Protein AF-A0A5J4TKI9-F1 (afdb_monomer_lite)

Organism: NCBI:txid222440

Secondary structure (DSSP, 8-state):
-HHHHHHHHIIIIIHHHHHHHHHHHHH--S-HHHHHHHHHHHHHHHHHHHHHHHHHHHHHHHHHHHHHHHHHHHHHHHHHHHHHHHHHHHHHHHHHHHHHHHHHHHHHHHHHHHHHHHHHHHHHHHHHHHHHHHHHHHHHHHHHHHHHHHHHHHHHHHHHHHHHH---

Structure (mmCIF, N/CA/C/O backbone):
data_AF-A0A5J4TKI9-F1
#
_entry.id   AF-A0A5J4TKI9-F1
#
loop_
_atom_site.group_PDB
_atom_site.id
_atom_site.type_symbol
_atom_site.label_atom_id
_atom_site.label_alt_id
_atom_site.label_comp_id
_atom_site.label_asym_id
_atom_site.label_entity_id
_atom_site.label_seq_id
_atom_site.pdbx_PDB_ins_code
_atom_site.Cartn_x
_atom_site.Cartn_y
_atom_site.Cartn_z
_atom_site.occupancy
_atom_site.B_iso_or_equiv
_atom_site.auth_seq_id
_atom_site.auth_comp_id
_atom_site.auth_asym_id
_atom_site.auth_atom_id
_atom_site.pdbx_PDB_model_num
ATOM 1 N N . MET A 1 1 ? -43.750 -23.342 49.604 1.00 52.78 1 MET A N 1
ATOM 2 C CA . MET A 1 1 ? -43.876 -22.003 48.981 1.00 52.78 1 MET A CA 1
ATOM 3 C C . MET A 1 1 ? -42.887 -20.982 49.545 1.00 52.78 1 MET A C 1
ATOM 5 O O . MET A 1 1 ? -42.546 -20.086 48.799 1.00 52.78 1 MET A O 1
ATOM 9 N N . ALA A 1 2 ? -42.373 -21.120 50.778 1.00 60.81 2 ALA A N 1
ATOM 10 C CA . ALA A 1 2 ? -41.390 -20.182 51.349 1.00 60.81 2 ALA A CA 1
ATOM 11 C C . ALA A 1 2 ? -39.971 -20.246 50.731 1.00 60.81 2 ALA A C 1
ATOM 13 O O . ALA A 1 2 ? -39.194 -19.310 50.898 1.00 60.81 2 ALA A O 1
ATOM 14 N N . ASP A 1 3 ? -39.625 -21.323 50.018 1.00 72.25 3 ASP A N 1
ATOM 15 C CA . ASP A 1 3 ? -38.264 -21.510 49.492 1.00 72.25 3 ASP A CA 1
ATOM 16 C C . ASP A 1 3 ? -37.925 -20.576 48.320 1.00 72.25 3 ASP A C 1
ATOM 18 O O . ASP A 1 3 ? -36.798 -20.095 48.239 1.00 72.25 3 ASP A O 1
ATOM 22 N N . LEU A 1 4 ? -38.905 -20.236 47.472 1.00 82.06 4 LEU A N 1
ATOM 23 C CA . LEU A 1 4 ? -38.677 -19.399 46.286 1.00 82.06 4 LEU A CA 1
ATOM 24 C C . LEU A 1 4 ? -38.332 -17.946 46.659 1.00 82.06 4 LEU A C 1
ATOM 26 O O . LEU A 1 4 ? -37.435 -17.345 46.073 1.00 82.06 4 LEU A O 1
ATOM 30 N N . ASP A 1 5 ? -39.013 -17.397 47.670 1.00 86.62 5 ASP A N 1
ATOM 31 C CA . ASP A 1 5 ? -38.763 -16.033 48.153 1.00 86.62 5 ASP A CA 1
ATOM 32 C C . ASP A 1 5 ? -37.391 -15.928 48.838 1.00 86.62 5 ASP A C 1
ATOM 34 O O . ASP A 1 5 ? -36.682 -14.933 48.692 1.00 86.62 5 ASP A O 1
ATOM 38 N N . SER A 1 6 ? -36.987 -16.977 49.563 1.00 89.06 6 SER A N 1
ATOM 39 C CA . SER A 1 6 ? -35.677 -17.055 50.219 1.00 89.06 6 SER A CA 1
ATOM 40 C C . SER A 1 6 ? -34.533 -17.128 49.205 1.00 89.06 6 SER A C 1
ATOM 42 O O . SER A 1 6 ? -33.524 -16.440 49.366 1.00 89.06 6 SER A O 1
ATOM 44 N N . GLU A 1 7 ? -34.684 -17.926 48.147 1.00 91.31 7 GLU A N 1
ATOM 45 C CA . GLU A 1 7 ? -33.710 -18.005 47.053 1.00 91.31 7 GLU A CA 1
ATOM 46 C C . GLU A 1 7 ? -33.603 -16.682 46.296 1.00 91.31 7 GLU A C 1
ATOM 48 O O . GLU A 1 7 ? -32.496 -16.169 46.122 1.00 91.31 7 GLU A O 1
ATOM 53 N N . TYR A 1 8 ? -34.741 -16.074 45.950 1.00 92.31 8 TYR A N 1
ATOM 54 C CA . TYR A 1 8 ? -34.765 -14.783 45.269 1.00 92.31 8 TYR A CA 1
ATOM 55 C C . TYR A 1 8 ? -34.058 -13.688 46.076 1.00 92.31 8 TYR A C 1
ATOM 57 O O . TYR A 1 8 ? -33.251 -12.937 45.532 1.00 92.31 8 TYR A O 1
ATOM 65 N N . LEU A 1 9 ? -34.308 -13.601 47.387 1.00 91.38 9 LEU A N 1
ATOM 66 C CA . LEU A 1 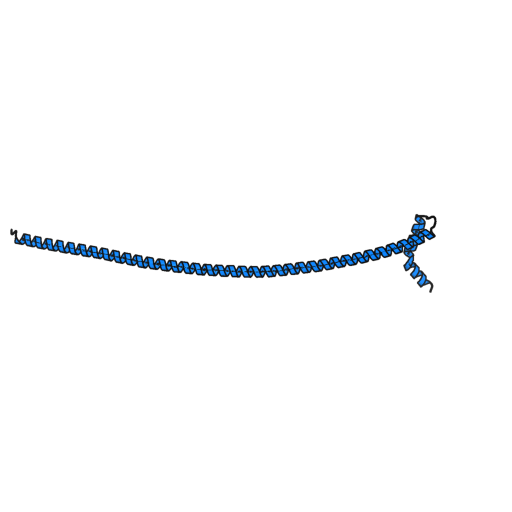9 ? -33.657 -12.603 48.240 1.00 91.38 9 LEU A CA 1
ATOM 67 C C . LEU A 1 9 ? -32.148 -12.839 48.365 1.00 91.38 9 LEU A C 1
ATOM 69 O O . LEU A 1 9 ? -31.374 -11.879 48.348 1.00 91.38 9 LEU A O 1
ATOM 73 N N . LYS A 1 10 ? -31.714 -14.099 48.462 1.00 91.44 10 LYS A N 1
ATOM 74 C CA . LYS A 1 10 ? -30.284 -14.435 48.499 1.00 91.44 10 LYS A CA 1
ATOM 75 C C . LYS A 1 10 ? -29.580 -14.017 47.213 1.00 91.44 10 LYS A C 1
ATOM 77 O O . LYS A 1 10 ? -28.507 -13.427 47.293 1.00 91.44 10 LYS A O 1
ATOM 82 N N . GLU A 1 11 ? -30.186 -14.279 46.062 1.00 91.25 11 GLU A N 1
ATOM 83 C CA . GLU A 1 11 ? -29.603 -13.938 44.764 1.00 91.25 11 GLU A CA 1
ATOM 84 C C . GLU A 1 11 ? -29.646 -12.428 44.485 1.00 91.25 11 GLU A C 1
ATOM 86 O O . GLU A 1 11 ? -28.669 -11.849 44.017 1.00 91.25 11 GLU A O 1
ATOM 91 N N . ALA A 1 12 ? -30.758 -11.763 44.806 1.00 88.50 12 ALA A N 1
ATOM 92 C CA . ALA A 1 12 ? -30.960 -10.361 44.458 1.00 88.50 12 ALA A CA 1
ATOM 93 C C . ALA A 1 12 ? -30.196 -9.384 45.364 1.00 88.50 12 ALA A C 1
ATOM 95 O O . ALA A 1 12 ? -29.728 -8.350 44.886 1.00 88.50 12 ALA A O 1
ATOM 96 N N . VAL A 1 13 ? -30.112 -9.666 46.671 1.00 90.12 13 VAL A N 1
ATOM 97 C CA . VAL A 1 13 ? -29.548 -8.729 47.664 1.00 90.12 13 VAL A CA 1
ATOM 98 C C . VAL A 1 13 ? -28.598 -9.375 48.667 1.00 90.12 13 VAL A C 1
ATOM 100 O O . VAL A 1 13 ? -27.969 -8.651 49.435 1.00 90.12 13 VAL A O 1
ATOM 103 N N . GLY A 1 14 ? -28.480 -10.704 48.690 1.00 93.19 14 GLY A N 1
ATOM 104 C CA . GLY A 1 14 ? -27.749 -11.425 49.733 1.00 93.19 14 GLY A CA 1
ATOM 105 C C . GLY A 1 14 ? -26.277 -11.032 49.829 1.00 93.19 14 GLY A C 1
ATOM 106 O O . GLY A 1 14 ? -25.807 -10.710 50.918 1.00 93.19 14 GLY A O 1
ATOM 107 N N . GLU A 1 15 ? -25.570 -10.998 48.698 1.00 93.56 15 GLU A N 1
ATOM 108 C CA . GLU A 1 15 ? -24.148 -10.631 48.650 1.00 93.56 15 GLU A CA 1
ATOM 109 C C . GLU A 1 15 ? -23.927 -9.175 49.080 1.00 93.56 15 GLU A C 1
ATOM 111 O O . GLU A 1 15 ? -23.197 -8.908 50.034 1.00 93.56 15 GLU A O 1
ATOM 116 N N . THR A 1 16 ? -24.634 -8.227 48.460 1.00 93.94 16 THR A N 1
ATOM 117 C CA . THR A 1 16 ? -24.482 -6.799 48.773 1.00 93.94 16 THR A CA 1
ATOM 118 C C . THR A 1 16 ? -24.872 -6.472 50.214 1.00 93.94 16 THR A C 1
ATOM 120 O O . THR A 1 16 ? -24.257 -5.616 50.850 1.00 93.94 16 THR A O 1
ATOM 123 N N . LEU A 1 17 ? -25.898 -7.137 50.753 1.00 95.19 17 LEU A N 1
ATOM 124 C CA . LEU A 1 17 ? -26.316 -6.941 52.136 1.00 95.19 17 LEU A CA 1
ATOM 125 C C . LEU A 1 17 ? -25.295 -7.532 53.116 1.00 95.19 17 LEU A C 1
ATOM 127 O O . LEU A 1 17 ? -25.026 -6.914 54.144 1.00 95.19 17 LEU A O 1
ATOM 131 N N . ALA A 1 18 ? -24.692 -8.681 52.799 1.00 96.00 18 ALA A N 1
ATOM 132 C CA . ALA A 1 18 ? -23.616 -9.257 53.602 1.00 96.00 18 ALA A CA 1
ATOM 133 C C . ALA A 1 18 ? -22.385 -8.337 53.643 1.00 96.00 18 ALA A C 1
ATOM 135 O O . ALA A 1 18 ? -21.844 -8.096 54.722 1.00 96.00 18 ALA A O 1
ATOM 136 N N . GLU A 1 19 ? -21.990 -7.757 52.506 1.00 95.94 19 GLU A N 1
ATOM 137 C CA . GLU A 1 19 ? -20.921 -6.751 52.435 1.00 95.94 19 GLU A CA 1
ATOM 138 C C . GLU A 1 19 ? -21.255 -5.497 53.251 1.00 95.94 19 GLU A C 1
ATOM 140 O O . GLU A 1 19 ? -20.423 -5.009 54.020 1.00 95.94 19 GLU A O 1
ATOM 145 N N . ALA A 1 20 ? -22.489 -4.995 53.136 1.00 96.19 20 ALA A N 1
ATOM 146 C CA . ALA A 1 20 ? -22.946 -3.842 53.900 1.00 96.19 20 ALA A CA 1
ATOM 147 C C . ALA A 1 20 ? -22.875 -4.120 55.411 1.00 96.19 20 ALA A C 1
ATOM 149 O O . ALA A 1 20 ? -22.329 -3.317 56.165 1.00 96.19 20 ALA A O 1
ATOM 150 N N . LEU A 1 21 ? -23.346 -5.284 55.863 1.00 96.25 21 LEU A N 1
ATOM 151 C CA . LEU A 1 21 ? -23.283 -5.675 57.272 1.00 96.25 21 LEU A CA 1
ATOM 152 C C . LEU A 1 21 ? -21.840 -5.877 57.755 1.00 96.25 21 LEU A C 1
ATOM 154 O O . LEU A 1 21 ? -21.503 -5.423 58.847 1.00 96.25 21 LEU A O 1
ATOM 158 N N . ALA A 1 22 ? -20.970 -6.478 56.940 1.00 96.94 22 ALA A N 1
ATOM 159 C CA . ALA A 1 22 ? -19.544 -6.591 57.246 1.00 96.94 22 ALA A CA 1
ATOM 160 C C . ALA A 1 22 ? -18.873 -5.210 57.362 1.00 96.94 22 ALA A C 1
ATOM 162 O O . ALA A 1 22 ? -18.051 -4.979 58.241 1.00 96.94 22 ALA A O 1
ATOM 163 N N . SER A 1 23 ? -19.252 -4.249 56.521 1.00 95.69 23 SER A N 1
ATOM 164 C CA . SER A 1 23 ? -18.734 -2.884 56.638 1.00 95.69 23 SER A CA 1
ATOM 165 C C . SER A 1 23 ? -19.254 -2.164 57.891 1.00 95.69 23 SER A C 1
ATOM 167 O O . SER A 1 23 ? -18.493 -1.452 58.542 1.00 95.69 23 SER A O 1
ATOM 169 N N . VAL A 1 24 ? -20.495 -2.414 58.323 1.00 97.44 24 VAL A N 1
ATOM 170 C CA . VAL A 1 24 ? -21.020 -1.886 59.596 1.00 97.44 24 VAL A CA 1
ATOM 171 C C . VAL A 1 24 ? -20.233 -2.418 60.793 1.00 97.44 24 VAL A C 1
ATOM 173 O O . VAL A 1 24 ? -19.930 -1.642 61.699 1.00 97.44 24 VAL A O 1
ATOM 176 N N . THR A 1 25 ? -19.866 -3.705 60.810 1.00 95.62 25 THR A N 1
ATOM 177 C CA . THR A 1 25 ? -19.076 -4.262 61.923 1.00 95.62 25 THR A CA 1
ATOM 178 C C . THR A 1 25 ? -17.671 -3.666 61.995 1.00 95.62 25 THR A C 1
ATOM 180 O O . THR A 1 25 ? -17.148 -3.499 63.097 1.00 95.62 25 THR A O 1
ATOM 183 N N . ILE A 1 26 ? -17.092 -3.292 60.849 1.00 96.44 26 ILE A N 1
ATOM 184 C CA . ILE A 1 26 ? -15.771 -2.655 60.752 1.00 96.44 26 ILE A CA 1
ATOM 185 C C . ILE A 1 26 ? -15.826 -1.174 61.148 1.00 96.44 26 ILE A C 1
ATOM 187 O O . ILE A 1 26 ? -15.021 -0.723 61.959 1.00 96.44 26 ILE A O 1
ATOM 191 N N . TYR A 1 27 ? -16.747 -0.405 60.565 1.00 95.69 27 TYR A N 1
ATOM 192 C CA . TYR A 1 27 ? -16.764 1.056 60.696 1.00 95.69 27 TYR A CA 1
ATOM 193 C C . TYR A 1 27 ? -17.577 1.564 61.887 1.00 95.69 27 TYR A C 1
ATOM 195 O O . TYR A 1 27 ? -17.444 2.736 62.232 1.00 95.69 27 TYR A O 1
ATOM 203 N N . GLN A 1 28 ? -18.414 0.710 62.488 1.00 96.06 28 GLN A N 1
ATOM 204 C CA . GLN A 1 28 ? -19.268 1.014 63.644 1.00 96.06 28 GLN A CA 1
ATOM 205 C C . GLN A 1 28 ? -19.922 2.408 63.564 1.00 96.06 28 GLN A C 1
ATOM 207 O O . GLN A 1 28 ? -19.713 3.254 64.437 1.00 96.06 28 GLN A O 1
ATOM 212 N N . PRO A 1 29 ? -20.680 2.690 62.488 1.00 97.00 29 PRO A N 1
ATOM 213 C CA . PRO A 1 29 ? -21.305 3.992 62.296 1.00 97.00 29 PRO A CA 1
ATOM 214 C C . PRO A 1 29 ? -22.302 4.303 63.420 1.00 97.00 29 PRO A C 1
ATOM 216 O O . PRO A 1 29 ? -22.990 3.415 63.919 1.00 97.00 29 PRO A O 1
ATOM 219 N N . SER A 1 30 ? -22.428 5.590 63.760 1.00 96.19 30 SER A N 1
ATOM 220 C CA . SER A 1 30 ? -23.389 6.080 64.765 1.00 96.19 30 SER A CA 1
ATOM 221 C C . SER A 1 30 ? -24.844 5.723 64.416 1.00 96.19 30 SER A C 1
ATOM 223 O O . SER A 1 30 ? -25.638 5.420 65.301 1.00 96.19 30 SER A O 1
ATOM 225 N N . ASP A 1 31 ? -25.174 5.705 63.118 1.00 97.44 31 ASP A N 1
ATOM 226 C CA . ASP A 1 31 ? -26.451 5.212 62.595 1.00 97.44 31 ASP A CA 1
ATOM 227 C C . ASP A 1 31 ? -26.203 4.074 61.582 1.00 97.44 31 ASP A C 1
ATOM 229 O O . ASP A 1 31 ? -25.869 4.332 60.417 1.00 97.44 31 ASP A O 1
ATOM 233 N N . PRO A 1 32 ? -26.323 2.803 62.008 1.00 95.81 32 PRO A N 1
ATOM 234 C CA . PRO A 1 32 ? -26.077 1.655 61.142 1.00 95.81 32 PRO A CA 1
ATOM 235 C C . PRO A 1 32 ? -27.160 1.456 60.077 1.00 95.81 32 PRO A C 1
ATOM 237 O O . PRO A 1 32 ? -26.855 0.918 59.013 1.00 95.81 32 PRO A O 1
ATOM 240 N N . ILE A 1 33 ? -28.399 1.905 60.310 1.00 96.19 33 ILE A N 1
ATOM 241 C CA . ILE A 1 33 ? -29.493 1.747 59.340 1.00 96.19 33 ILE A CA 1
ATOM 242 C C . ILE A 1 33 ? -29.274 2.704 58.168 1.00 96.19 33 ILE A C 1
ATOM 244 O O . ILE A 1 33 ? -29.277 2.280 57.009 1.00 96.19 33 ILE A O 1
ATOM 248 N N . GLU A 1 34 ? -29.009 3.977 58.466 1.00 96.94 34 GLU A N 1
ATOM 249 C CA . GLU A 1 34 ? -28.701 4.986 57.448 1.00 96.94 34 GLU A CA 1
ATOM 250 C C . GLU A 1 34 ? -27.438 4.611 56.658 1.00 96.94 34 GLU A C 1
ATOM 252 O O . GLU A 1 34 ? -27.391 4.753 55.432 1.00 96.94 34 GLU A O 1
ATOM 257 N N . TYR A 1 35 ? -26.417 4.079 57.337 1.00 97.25 35 TYR A N 1
ATOM 258 C CA . TYR A 1 35 ? -25.189 3.631 56.685 1.00 97.25 35 TYR A CA 1
ATOM 259 C C . TYR A 1 35 ? -25.452 2.519 55.658 1.00 97.25 35 TYR A C 1
ATOM 261 O O . TYR A 1 35 ? -25.012 2.632 54.511 1.00 97.25 35 TYR A O 1
ATOM 269 N N . VAL A 1 36 ? -26.207 1.477 56.031 1.00 96.19 36 VAL A N 1
ATOM 270 C CA . VAL A 1 36 ? -26.567 0.384 55.109 1.00 96.19 36 VAL A CA 1
ATOM 271 C C . VAL A 1 36 ? -27.385 0.918 53.933 1.00 96.19 36 VAL A C 1
ATOM 273 O O . VAL A 1 36 ? -27.091 0.581 52.787 1.00 96.19 36 VAL A O 1
ATOM 276 N N . GLY A 1 37 ? -28.350 1.811 54.176 1.00 95.69 37 GLY A N 1
ATOM 277 C CA . GLY A 1 37 ? -29.129 2.444 53.108 1.00 95.69 37 GLY A CA 1
ATOM 278 C C . GLY A 1 37 ? -28.244 3.163 52.082 1.00 95.69 37 GLY A C 1
ATOM 279 O O . GLY A 1 37 ? -28.384 2.957 50.872 1.00 95.69 37 GLY A O 1
ATOM 280 N N . ARG A 1 38 ? -27.267 3.949 52.551 1.00 96.00 38 ARG A N 1
ATOM 281 C CA . ARG A 1 38 ? -26.290 4.626 51.680 1.00 96.00 38 ARG A CA 1
ATOM 282 C C . ARG A 1 38 ? -25.387 3.649 50.939 1.00 96.00 38 ARG A C 1
ATOM 284 O O . ARG A 1 38 ? -25.128 3.861 49.754 1.00 96.00 38 ARG A O 1
ATOM 291 N N . PHE A 1 39 ? -24.932 2.592 51.607 1.00 95.88 39 PHE A N 1
ATOM 292 C CA . PHE A 1 39 ? -24.095 1.557 51.004 1.00 95.88 39 PHE A CA 1
ATOM 293 C C . PHE A 1 39 ? -24.809 0.894 49.820 1.00 95.88 39 PHE A C 1
ATOM 295 O O . PHE A 1 39 ? -24.272 0.856 48.712 1.00 95.88 39 PHE A O 1
ATOM 302 N N . LEU A 1 40 ? -26.055 0.452 50.020 1.00 94.62 40 LEU A N 1
ATOM 303 C CA . LEU A 1 40 ? -26.856 -0.198 48.979 1.00 94.62 40 LEU A CA 1
ATOM 304 C C . LEU A 1 40 ? -27.124 0.744 47.792 1.00 94.62 40 LEU A C 1
ATOM 306 O O . LEU A 1 40 ? -26.981 0.347 46.633 1.00 94.62 40 LEU A O 1
ATOM 310 N N . LEU A 1 41 ? -27.439 2.018 48.055 1.00 95.06 41 LEU A N 1
ATOM 311 C CA . LEU A 1 41 ? -27.606 3.023 46.998 1.00 95.06 41 LEU A CA 1
ATOM 312 C C . LEU A 1 41 ? -26.316 3.245 46.200 1.00 95.06 41 LEU A C 1
ATOM 314 O O . LEU A 1 41 ? -26.357 3.371 44.971 1.00 95.06 41 LEU A O 1
ATOM 318 N N . GLN A 1 42 ? -25.170 3.290 46.879 1.00 94.69 42 GLN A N 1
ATOM 319 C CA . GLN A 1 42 ? -23.876 3.444 46.226 1.00 94.69 42 GLN A CA 1
ATOM 320 C C . GLN A 1 42 ? -23.522 2.215 45.383 1.00 94.69 42 GLN A C 1
ATOM 322 O O . GLN A 1 42 ? -23.036 2.374 44.262 1.00 94.69 42 GLN A O 1
ATOM 327 N N . HIS A 1 43 ? -23.818 1.009 45.871 1.00 93.25 43 HIS A N 1
ATOM 328 C CA . HIS A 1 43 ? -23.603 -0.230 45.130 1.00 93.25 43 HIS A CA 1
ATOM 329 C C . HIS A 1 43 ? -24.370 -0.229 43.798 1.00 93.25 43 HIS A C 1
ATOM 331 O O . HIS A 1 43 ? -23.776 -0.442 42.742 1.00 93.25 43 HIS A O 1
ATOM 337 N N . VAL A 1 44 ? -25.662 0.125 43.808 1.00 93.25 44 VAL A N 1
ATOM 338 C CA . VAL A 1 44 ? -26.473 0.214 42.577 1.00 93.25 44 VAL A CA 1
ATOM 339 C C . VAL A 1 44 ? -25.913 1.253 41.600 1.00 93.25 44 VAL A C 1
ATOM 341 O O . VAL A 1 44 ? -25.863 1.010 40.392 1.00 93.25 44 VAL A O 1
ATOM 344 N N . ARG A 1 45 ? -25.464 2.412 42.098 1.00 94.81 45 ARG A N 1
ATOM 345 C CA . ARG A 1 45 ? -24.833 3.448 41.260 1.00 94.81 45 ARG A CA 1
ATOM 346 C C . ARG A 1 45 ? -23.543 2.946 40.617 1.00 94.81 45 ARG A C 1
ATOM 348 O O . ARG A 1 45 ? -23.348 3.157 39.422 1.00 94.81 45 ARG A O 1
ATOM 355 N N . ASN A 1 46 ? -22.696 2.272 41.390 1.00 93.75 46 ASN A N 1
ATOM 356 C CA . ASN A 1 46 ? -21.442 1.705 40.902 1.00 93.75 46 ASN A CA 1
ATOM 357 C C . ASN A 1 46 ? -21.698 0.620 39.854 1.00 93.75 46 ASN A C 1
ATOM 359 O O . ASN A 1 46 ? -21.079 0.660 38.794 1.00 93.75 46 ASN A O 1
ATOM 363 N N . LYS A 1 47 ? -22.656 -0.282 40.100 1.00 93.50 47 LYS A N 1
ATOM 364 C CA . LYS A 1 47 ? -23.040 -1.339 39.157 1.00 93.50 47 LYS A CA 1
ATOM 365 C C . LYS A 1 47 ? -23.491 -0.762 37.815 1.00 93.50 47 LYS A C 1
ATOM 367 O O . LYS A 1 47 ? -22.942 -1.123 36.781 1.00 93.50 47 LYS A O 1
ATOM 372 N N . ARG A 1 48 ? -24.397 0.223 37.830 1.00 94.44 48 ARG A N 1
ATOM 373 C CA . ARG A 1 48 ? -24.852 0.912 36.607 1.00 94.44 48 ARG A CA 1
ATOM 374 C C . ARG A 1 48 ? -23.721 1.629 35.874 1.00 94.44 48 ARG A C 1
ATOM 376 O O . ARG A 1 48 ? -23.701 1.648 34.646 1.00 94.44 48 ARG A O 1
ATOM 383 N N . ARG A 1 49 ? -22.798 2.254 36.613 1.00 95.69 49 ARG A N 1
ATOM 384 C CA . ARG A 1 49 ? -21.638 2.923 36.013 1.00 95.69 49 ARG A CA 1
ATOM 385 C C . ARG A 1 49 ? -20.732 1.908 35.321 1.00 95.69 49 ARG A C 1
ATOM 387 O O . ARG A 1 49 ? -20.404 2.111 34.161 1.00 95.69 49 ARG A O 1
ATOM 394 N N . HIS A 1 50 ? -20.412 0.813 36.002 1.00 95.19 50 HIS A N 1
ATOM 395 C CA . HIS A 1 50 ? -19.578 -0.258 35.469 1.00 95.19 50 HIS A CA 1
ATOM 396 C C . HIS A 1 50 ? -20.205 -0.918 34.232 1.00 95.19 50 HIS A C 1
ATOM 398 O O . HIS A 1 50 ? -19.530 -1.121 33.231 1.00 95.19 50 HIS A O 1
ATOM 404 N N . GLU A 1 51 ? -21.510 -1.206 34.253 1.00 95.38 51 GLU A N 1
ATOM 405 C CA . GLU A 1 51 ? -22.233 -1.734 33.085 1.00 95.38 51 GLU A CA 1
ATOM 406 C C . GLU A 1 51 ? -22.167 -0.774 31.889 1.00 95.38 51 GLU A C 1
ATOM 408 O O . GLU A 1 51 ? -21.935 -1.201 30.759 1.00 95.38 51 GLU A O 1
ATOM 413 N N . LYS A 1 52 ? -22.316 0.534 32.134 1.00 95.81 52 LYS A N 1
ATOM 414 C CA . LYS A 1 52 ? -22.211 1.555 31.087 1.00 95.81 52 LYS A CA 1
ATOM 415 C C . LYS A 1 52 ? -20.788 1.686 30.541 1.00 95.81 52 LYS A C 1
ATOM 417 O O . LYS A 1 52 ? -20.620 1.800 29.332 1.00 95.81 52 LYS A O 1
ATOM 422 N N . GLU A 1 53 ? -19.782 1.691 31.411 1.00 95.94 53 GLU A N 1
ATOM 423 C CA . GLU A 1 53 ? -18.366 1.736 31.025 1.00 95.94 53 GLU A CA 1
ATOM 424 C C . GLU A 1 53 ? -18.000 0.515 30.178 1.00 95.94 53 GLU A C 1
ATOM 426 O O . GLU A 1 53 ? -17.451 0.676 29.091 1.00 95.94 53 GLU A O 1
ATOM 431 N N . LYS A 1 54 ? -18.422 -0.680 30.602 1.00 96.19 54 LYS A N 1
ATOM 432 C CA . LYS A 1 54 ? -18.212 -1.921 29.853 1.00 96.19 54 LYS A CA 1
ATOM 433 C C . LYS A 1 54 ? -18.875 -1.886 28.473 1.00 96.19 54 LYS A C 1
ATOM 435 O O . LYS A 1 54 ? -18.248 -2.255 27.487 1.00 96.19 54 LYS A O 1
ATOM 440 N N . ALA A 1 55 ? -20.114 -1.400 28.378 1.00 95.88 55 ALA A N 1
ATOM 441 C CA . ALA A 1 55 ? -20.799 -1.268 27.092 1.00 95.88 55 ALA A CA 1
ATOM 442 C C . ALA A 1 55 ? -20.078 -0.294 26.139 1.00 95.88 55 ALA A C 1
ATOM 444 O O . ALA A 1 55 ? -19.967 -0.566 24.944 1.00 95.88 55 ALA A O 1
ATOM 445 N N . LEU A 1 56 ? -19.562 0.823 26.665 1.00 96.19 56 LEU A N 1
ATOM 446 C CA . LEU A 1 56 ? -18.783 1.788 25.883 1.00 96.19 56 LEU A CA 1
ATOM 447 C C . LEU A 1 56 ? -17.440 1.209 25.426 1.00 96.19 56 LEU A C 1
ATOM 449 O O . LEU A 1 56 ? -17.022 1.462 24.298 1.00 96.19 56 LEU A O 1
ATOM 453 N N . GLU A 1 57 ? -16.771 0.433 26.277 1.00 96.00 57 GLU A N 1
ATOM 454 C CA . GLU A 1 57 ? -15.515 -0.240 25.942 1.00 96.00 57 GLU A CA 1
ATOM 455 C C . GLU A 1 57 ? -15.719 -1.307 24.859 1.00 96.00 57 GLU A C 1
ATOM 457 O O . GLU A 1 57 ? -14.972 -1.352 23.882 1.00 96.00 57 GLU A O 1
ATOM 462 N N . GLU A 1 58 ? -16.777 -2.114 24.968 1.00 96.50 58 GLU A N 1
ATOM 463 C CA . GLU A 1 58 ? -17.149 -3.086 23.937 1.00 96.50 58 GLU A CA 1
ATOM 464 C C . GLU A 1 58 ? -17.457 -2.403 22.595 1.00 96.50 58 GLU A C 1
ATOM 466 O O . GLU A 1 58 ? -17.019 -2.875 21.544 1.00 96.50 58 GLU A O 1
ATOM 471 N N . GLU A 1 59 ? -18.171 -1.274 22.605 1.00 96.56 59 GLU A N 1
ATOM 472 C CA . GLU A 1 59 ? -18.437 -0.499 21.391 1.00 96.56 59 GLU A CA 1
ATOM 473 C C . GLU A 1 59 ? -17.153 0.098 20.796 1.00 96.56 59 GLU A C 1
ATOM 475 O O . GLU A 1 59 ? -16.945 0.037 19.580 1.00 96.56 59 GLU A O 1
ATOM 480 N N . ALA A 1 60 ? -16.270 0.647 21.633 1.00 96.06 60 ALA A N 1
ATOM 481 C CA . ALA A 1 60 ? -14.989 1.191 21.197 1.00 96.06 60 ALA A CA 1
ATOM 482 C C . ALA A 1 60 ? -14.112 0.111 20.548 1.00 96.06 60 ALA A C 1
ATOM 484 O O . ALA A 1 60 ? -13.591 0.328 19.453 1.00 96.06 60 ALA A O 1
ATOM 485 N N . ASN A 1 61 ? -14.018 -1.068 21.167 1.00 96.62 61 ASN A N 1
ATOM 486 C CA . ASN A 1 61 ? -13.253 -2.193 20.633 1.00 96.62 61 ASN A CA 1
ATOM 487 C C . ASN A 1 61 ? -13.811 -2.670 19.287 1.00 96.62 61 ASN A C 1
ATOM 489 O O . ASN A 1 61 ? -13.046 -2.833 18.339 1.00 96.62 61 ASN A O 1
ATOM 493 N N . ARG A 1 62 ? -15.139 -2.781 19.143 1.00 96.81 62 ARG A N 1
ATOM 494 C CA . ARG A 1 62 ? -15.762 -3.118 17.848 1.00 96.81 62 ARG A CA 1
ATOM 495 C C . ARG A 1 62 ? -15.409 -2.110 16.757 1.00 96.81 62 ARG A C 1
ATOM 497 O O . ARG A 1 62 ? -15.057 -2.506 15.649 1.00 96.81 62 ARG A O 1
ATOM 504 N N . ARG A 1 63 ? -15.448 -0.810 17.065 1.00 95.75 63 ARG A N 1
ATOM 505 C CA . ARG A 1 63 ? -15.077 0.245 16.106 1.00 95.75 63 ARG A CA 1
ATOM 506 C C . ARG A 1 63 ? -13.601 0.175 15.709 1.00 95.75 63 ARG A C 1
ATOM 508 O O . ARG A 1 63 ? -13.282 0.425 14.548 1.00 95.75 63 ARG A O 1
ATOM 515 N N . ILE A 1 64 ? -12.711 -0.155 16.647 1.00 96.44 64 ILE A N 1
ATOM 516 C CA . ILE A 1 64 ? -11.282 -0.349 16.364 1.00 96.44 64 ILE A CA 1
ATOM 517 C C . ILE A 1 64 ? -11.096 -1.547 15.428 1.00 96.44 64 ILE A C 1
ATOM 519 O O . ILE A 1 64 ? -10.474 -1.395 14.379 1.00 96.44 64 ILE A O 1
ATOM 523 N N . GLU A 1 65 ? -11.697 -2.696 15.738 1.00 96.12 65 GLU A N 1
ATOM 524 C CA . GLU A 1 65 ? -11.608 -3.898 14.899 1.00 96.12 65 GLU A CA 1
ATOM 525 C C . GLU A 1 65 ? -12.149 -3.667 13.480 1.00 96.12 65 GLU A C 1
ATOM 527 O O . GLU A 1 65 ? -11.558 -4.110 12.492 1.00 96.12 65 GLU A O 1
ATOM 532 N N . GLU A 1 66 ? -13.274 -2.962 13.345 1.00 95.75 66 GLU A N 1
ATOM 533 C CA . GLU A 1 66 ? -13.829 -2.592 12.042 1.00 95.75 66 GLU A CA 1
ATOM 534 C C . GLU A 1 66 ? -12.894 -1.653 11.271 1.00 95.75 66 GLU A C 1
ATOM 536 O O . GLU A 1 66 ? -12.644 -1.866 10.081 1.00 95.75 66 GLU A O 1
ATOM 541 N N . ALA A 1 67 ? -12.328 -0.643 11.938 1.00 95.38 67 ALA A N 1
ATOM 542 C CA . ALA A 1 67 ? -11.375 0.274 11.322 1.00 95.38 67 ALA A CA 1
ATOM 543 C C . ALA A 1 67 ? -10.103 -0.451 10.856 1.00 95.38 67 ALA A C 1
ATOM 545 O O . ALA A 1 67 ? -9.601 -0.167 9.764 1.00 95.38 67 ALA A O 1
ATOM 546 N N . GLU A 1 68 ? -9.603 -1.409 11.636 1.00 95.94 68 GLU A N 1
ATOM 547 C CA . GLU A 1 68 ? -8.456 -2.241 11.271 1.00 95.94 68 GLU A CA 1
ATOM 548 C C . GLU A 1 68 ? -8.745 -3.106 10.044 1.00 95.94 68 GLU A C 1
ATOM 550 O O . GLU A 1 68 ? -7.943 -3.100 9.107 1.00 95.94 68 GLU A O 1
ATOM 555 N N . LYS A 1 69 ? -9.912 -3.763 9.987 1.00 95.25 69 LYS A N 1
ATOM 556 C CA . LYS A 1 69 ? -10.353 -4.543 8.813 1.00 95.25 69 LYS A CA 1
ATOM 557 C C . LYS A 1 69 ? -10.490 -3.675 7.563 1.00 95.25 69 LYS A C 1
ATOM 559 O O . LYS A 1 69 ? -10.058 -4.051 6.477 1.00 95.25 69 LYS A O 1
ATOM 564 N N . VAL A 1 70 ? -11.063 -2.479 7.690 1.00 95.12 70 VAL A N 1
ATOM 565 C CA . VAL A 1 70 ? -11.167 -1.549 6.555 1.00 95.12 70 VAL A CA 1
ATOM 566 C C . VAL A 1 70 ? -9.778 -1.103 6.092 1.00 95.12 70 VAL A C 1
ATOM 568 O O . VAL A 1 70 ? -9.531 -0.983 4.891 1.00 95.12 70 VAL A O 1
ATOM 571 N N . ASN A 1 71 ? -8.856 -0.856 7.021 1.00 95.06 71 ASN A N 1
ATOM 572 C CA . ASN A 1 71 ? -7.505 -0.419 6.691 1.00 95.06 71 ASN A CA 1
ATOM 573 C C . ASN A 1 71 ? -6.671 -1.546 6.058 1.00 95.06 71 ASN A C 1
ATOM 575 O O . ASN A 1 71 ? -5.945 -1.289 5.098 1.00 95.06 71 ASN A O 1
ATOM 579 N N . SER A 1 72 ? -6.801 -2.792 6.526 1.00 94.19 72 SER A N 1
ATOM 580 C CA . SER A 1 72 ? -6.138 -3.944 5.902 1.00 94.19 72 SER A CA 1
ATOM 581 C C . SER A 1 72 ? -6.609 -4.134 4.460 1.00 94.19 72 SER A C 1
ATOM 583 O O . SER A 1 72 ? -5.776 -4.148 3.554 1.00 94.19 72 SER A O 1
ATOM 585 N N . HIS A 1 73 ? -7.921 -4.118 4.212 1.00 91.75 73 HIS A N 1
ATOM 586 C CA . HIS A 1 73 ? -8.464 -4.211 2.855 1.00 91.75 73 HIS A CA 1
ATOM 587 C C . HIS A 1 73 ? -8.033 -3.045 1.957 1.00 91.75 73 HIS A C 1
ATOM 589 O O . HIS A 1 73 ? -7.718 -3.250 0.785 1.00 91.75 73 HIS A O 1
ATOM 595 N N . LYS A 1 74 ? -7.959 -1.816 2.488 1.00 94.38 74 LYS A N 1
ATOM 596 C CA . LYS A 1 74 ? -7.432 -0.665 1.733 1.00 94.38 74 LYS A CA 1
ATOM 597 C C . LYS A 1 74 ? -5.963 -0.849 1.354 1.00 94.38 74 LYS A C 1
ATOM 599 O O . LYS A 1 74 ? -5.593 -0.539 0.223 1.00 94.38 74 LYS A O 1
ATOM 604 N N . LYS A 1 75 ? -5.130 -1.354 2.269 1.00 94.00 75 LYS A N 1
ATOM 605 C CA . LYS A 1 75 ? -3.711 -1.637 1.998 1.00 94.00 75 LYS A CA 1
ATOM 606 C C . LYS A 1 75 ? -3.548 -2.731 0.946 1.00 94.00 75 LYS A C 1
ATOM 608 O O . LYS A 1 75 ? -2.743 -2.569 0.033 1.00 94.00 75 LYS A O 1
ATOM 613 N N . GLU A 1 76 ? -4.331 -3.803 1.037 1.00 93.25 76 GLU A N 1
ATOM 614 C CA . GLU A 1 76 ? -4.343 -4.884 0.046 1.00 93.25 76 GLU A CA 1
ATOM 615 C C . GLU A 1 76 ? -4.757 -4.373 -1.338 1.00 93.25 76 GLU A C 1
ATOM 617 O O . GLU A 1 76 ? -4.046 -4.597 -2.319 1.00 93.25 76 GLU A O 1
ATOM 622 N N . ALA A 1 77 ? -5.854 -3.613 -1.420 1.00 93.50 77 ALA A N 1
ATOM 623 C CA . ALA A 1 77 ? -6.324 -3.025 -2.671 1.00 93.50 77 ALA A CA 1
ATOM 624 C C . ALA A 1 77 ? -5.275 -2.089 -3.297 1.00 93.50 77 ALA A C 1
ATOM 626 O O . ALA A 1 77 ? -4.995 -2.186 -4.494 1.00 93.50 77 ALA A O 1
ATOM 627 N N . ALA A 1 78 ? -4.639 -1.235 -2.487 1.00 94.88 78 ALA A N 1
ATOM 628 C CA . ALA A 1 78 ? -3.578 -0.341 -2.946 1.00 94.88 78 ALA A CA 1
ATOM 629 C C . ALA A 1 78 ? -2.348 -1.112 -3.459 1.00 94.88 78 ALA A C 1
ATOM 631 O O . ALA A 1 78 ? -1.786 -0.756 -4.497 1.00 94.88 78 ALA A O 1
ATOM 632 N N . ALA A 1 79 ? -1.947 -2.193 -2.781 1.00 94.56 79 ALA A N 1
ATOM 633 C CA . ALA A 1 79 ? -0.829 -3.031 -3.210 1.00 94.56 79 ALA A CA 1
ATOM 634 C C . ALA A 1 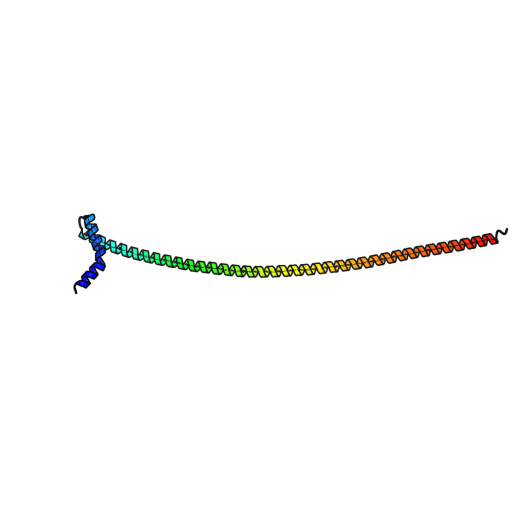79 ? -1.115 -3.721 -4.554 1.00 94.56 79 ALA A C 1
ATOM 636 O O . ALA A 1 79 ? -0.259 -3.727 -5.445 1.00 94.56 79 ALA A O 1
ATOM 637 N N . VAL A 1 80 ? -2.328 -4.252 -4.737 1.00 94.75 80 VAL A N 1
ATOM 638 C CA . VAL A 1 80 ? -2.759 -4.851 -6.010 1.00 94.75 80 VAL A CA 1
ATOM 639 C C . VAL A 1 80 ? -2.767 -3.804 -7.123 1.00 94.75 80 VAL A C 1
ATOM 641 O O . VAL A 1 80 ? -2.216 -4.047 -8.200 1.00 94.75 80 VAL A O 1
ATOM 644 N N . GLU A 1 81 ? -3.324 -2.618 -6.872 1.00 93.44 81 GLU A N 1
ATOM 645 C CA . GLU A 1 81 ? -3.346 -1.536 -7.857 1.00 93.44 81 GLU A CA 1
ATOM 646 C C . GLU A 1 81 ? -1.926 -1.115 -8.265 1.00 93.44 81 GLU A C 1
ATOM 648 O O . GLU A 1 81 ? -1.630 -0.969 -9.456 1.00 93.44 81 GLU A O 1
ATOM 653 N N . GLN A 1 82 ? -1.019 -0.983 -7.295 1.00 93.19 82 GLN A N 1
ATOM 654 C CA . GLN A 1 82 ? 0.374 -0.634 -7.549 1.00 93.19 82 GLN A CA 1
ATOM 655 C C . GLN A 1 82 ? 1.081 -1.699 -8.396 1.00 93.19 82 GLN A C 1
ATOM 657 O O . GLN A 1 82 ? 1.786 -1.350 -9.346 1.00 93.19 82 GLN A O 1
ATOM 662 N N . GLN A 1 83 ? 0.858 -2.989 -8.123 1.00 93.88 83 GLN A N 1
ATOM 663 C CA . GLN A 1 83 ? 1.409 -4.070 -8.944 1.00 93.88 83 GLN A CA 1
ATOM 664 C C . GLN A 1 83 ? 0.875 -4.035 -10.379 1.00 93.88 83 GLN A C 1
ATOM 666 O O . GLN A 1 83 ? 1.646 -4.201 -11.327 1.00 93.88 83 GLN A O 1
ATOM 671 N N . VAL A 1 84 ? -0.425 -3.791 -10.563 1.00 95.06 84 VAL A N 1
ATOM 672 C CA . VAL A 1 84 ? -1.031 -3.678 -11.899 1.00 95.06 84 VAL A CA 1
ATOM 673 C C . VAL A 1 84 ? -0.448 -2.487 -12.659 1.00 95.06 84 VAL A C 1
ATOM 675 O O . VAL A 1 84 ? -0.067 -2.634 -13.823 1.00 95.06 84 VAL A O 1
ATOM 678 N N . ARG A 1 85 ? -0.323 -1.320 -12.012 1.00 93.31 85 ARG A N 1
ATOM 679 C CA . ARG A 1 85 ? 0.319 -0.134 -12.603 1.00 93.31 85 ARG A CA 1
ATOM 680 C C . ARG A 1 85 ? 1.766 -0.426 -12.991 1.00 93.31 85 ARG A C 1
ATOM 682 O O . ARG A 1 85 ? 2.160 -0.129 -14.116 1.00 93.31 85 ARG A O 1
ATOM 689 N N . HIS A 1 86 ? 2.532 -1.061 -12.107 1.00 92.38 86 HIS A N 1
ATOM 690 C CA . HIS A 1 86 ? 3.930 -1.391 -12.368 1.00 92.38 86 HIS A CA 1
ATOM 691 C C . HIS A 1 86 ? 4.081 -2.355 -13.553 1.00 92.38 86 HIS A C 1
ATOM 693 O O . HIS A 1 86 ? 4.900 -2.112 -14.435 1.00 92.38 86 HIS A O 1
ATOM 699 N N . LYS A 1 87 ? 3.241 -3.398 -13.638 1.00 94.19 87 LYS A N 1
ATOM 700 C CA . LYS A 1 87 ? 3.220 -4.321 -14.786 1.00 94.19 87 LYS A CA 1
ATOM 701 C C . LYS A 1 87 ? 2.907 -3.603 -16.102 1.00 94.19 87 LYS A C 1
ATOM 703 O O . LYS A 1 87 ? 3.578 -3.857 -17.098 1.00 94.19 87 LYS A O 1
ATOM 708 N N . LYS A 1 88 ? 1.930 -2.687 -16.108 1.00 93.06 88 LYS A N 1
ATOM 709 C CA . LYS A 1 88 ? 1.581 -1.888 -17.298 1.00 93.06 88 LYS A CA 1
ATOM 710 C C . LYS A 1 88 ? 2.737 -0.996 -17.749 1.00 93.06 88 LYS A C 1
ATOM 712 O O . LYS A 1 88 ? 3.091 -1.024 -18.923 1.00 93.06 88 LYS A O 1
ATOM 717 N N . ILE A 1 89 ? 3.343 -0.257 -16.818 1.00 93.00 89 ILE A N 1
ATOM 718 C CA . ILE A 1 89 ? 4.486 0.621 -17.110 1.00 93.00 89 ILE A CA 1
ATOM 719 C C . ILE A 1 89 ? 5.660 -0.202 -17.641 1.00 93.00 89 ILE A C 1
ATOM 721 O O . ILE A 1 89 ? 6.249 0.164 -18.653 1.00 93.00 89 ILE A O 1
ATOM 725 N N . LYS A 1 90 ? 5.971 -1.337 -17.004 1.00 92.62 90 LYS A N 1
ATOM 726 C CA . LYS A 1 90 ? 7.055 -2.220 -17.440 1.00 92.62 90 LYS A CA 1
ATOM 727 C C . LYS A 1 90 ? 6.846 -2.703 -18.879 1.00 92.62 90 LYS A C 1
ATOM 729 O O . LYS A 1 90 ? 7.749 -2.550 -19.694 1.00 92.62 90 LYS A O 1
ATOM 734 N N . ALA A 1 91 ? 5.648 -3.187 -19.205 1.00 92.06 91 ALA A N 1
ATOM 735 C CA . ALA A 1 91 ? 5.317 -3.631 -20.559 1.00 92.06 91 ALA A CA 1
ATOM 736 C C . ALA A 1 91 ? 5.392 -2.490 -21.594 1.00 92.06 91 ALA A C 1
ATOM 738 O O . ALA A 1 91 ? 5.794 -2.707 -22.735 1.00 92.06 91 ALA A O 1
ATOM 739 N N . GLU A 1 92 ? 5.013 -1.263 -21.225 1.00 90.69 92 GLU A N 1
ATOM 740 C CA . GLU A 1 92 ? 5.132 -0.105 -22.119 1.00 90.69 92 GLU A CA 1
ATOM 741 C C . GLU A 1 92 ? 6.597 0.293 -22.356 1.00 90.69 92 GLU A C 1
ATOM 743 O O . GLU A 1 92 ? 6.982 0.607 -23.485 1.00 90.69 92 GLU A O 1
ATOM 748 N N . VAL A 1 93 ? 7.427 0.253 -21.310 1.00 91.50 93 VAL A N 1
ATOM 749 C CA . VAL A 1 93 ? 8.868 0.510 -21.413 1.00 91.50 93 VAL A CA 1
ATOM 750 C C . VAL A 1 93 ? 9.540 -0.545 -22.287 1.00 91.50 93 VAL A C 1
ATOM 752 O O . VAL A 1 93 ? 10.288 -0.171 -23.185 1.00 91.50 93 VAL A O 1
ATOM 755 N N . GLU A 1 94 ? 9.236 -1.830 -22.091 1.00 91.94 94 GLU A N 1
ATOM 756 C CA . GLU A 1 94 ? 9.761 -2.925 -22.922 1.00 91.94 94 GLU A CA 1
ATOM 757 C C . GLU A 1 94 ? 9.438 -2.701 -24.405 1.00 91.94 94 GLU A C 1
ATOM 759 O O . GLU A 1 94 ? 10.351 -2.676 -25.230 1.00 91.94 94 GLU A O 1
ATOM 764 N N . LYS A 1 95 ? 8.182 -2.374 -24.739 1.00 90.81 95 LYS A N 1
ATOM 765 C CA . LYS A 1 95 ? 7.789 -2.035 -26.119 1.00 90.81 95 LYS A CA 1
ATOM 766 C C . LYS A 1 95 ? 8.569 -0.851 -26.693 1.00 90.81 95 LYS A C 1
ATOM 768 O O . LYS A 1 95 ? 8.958 -0.873 -27.858 1.00 90.81 95 LYS A O 1
ATOM 773 N N . LYS A 1 96 ? 8.800 0.203 -25.901 1.00 88.12 96 LYS A N 1
ATOM 774 C CA . LYS A 1 96 ? 9.577 1.376 -26.345 1.00 88.12 96 LYS A CA 1
ATOM 775 C C . LYS A 1 96 ? 11.052 1.038 -26.556 1.00 88.12 96 LYS A C 1
ATOM 777 O O . LYS A 1 96 ? 11.660 1.562 -27.488 1.00 88.12 96 LYS A O 1
ATOM 782 N N . VAL A 1 97 ? 11.622 0.180 -25.712 1.00 91.44 97 VAL A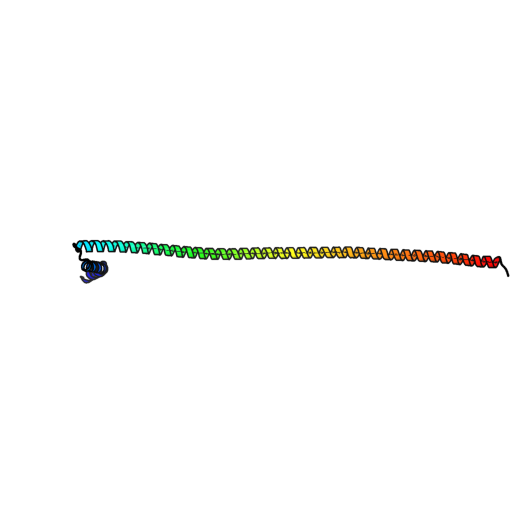 N 1
ATOM 783 C CA . VAL A 1 97 ? 13.003 -0.299 -25.850 1.00 91.44 97 VAL A CA 1
ATOM 784 C C . VAL A 1 97 ? 13.149 -1.134 -27.120 1.00 91.44 97 VAL A C 1
ATOM 786 O O . VAL A 1 97 ? 14.043 -0.850 -27.914 1.00 91.44 97 VAL A O 1
ATOM 789 N N . GLU A 1 98 ? 12.243 -2.082 -27.362 1.00 90.94 98 GLU A N 1
ATOM 790 C CA . GLU A 1 98 ? 12.221 -2.886 -28.591 1.00 90.94 98 GLU A CA 1
ATOM 791 C C . GLU A 1 98 ? 12.070 -2.011 -29.839 1.00 90.94 98 GLU A C 1
ATOM 793 O O . GLU A 1 98 ? 12.846 -2.130 -30.787 1.00 90.94 98 GLU A O 1
ATOM 798 N N . PHE A 1 99 ? 11.128 -1.064 -29.821 1.00 91.50 99 PHE A N 1
ATOM 799 C CA . PHE A 1 99 ? 10.930 -0.131 -30.928 1.00 91.50 99 PHE A CA 1
ATOM 800 C C . PHE A 1 99 ? 12.193 0.690 -31.223 1.00 91.50 99 PHE A C 1
ATOM 802 O O . PHE A 1 99 ? 12.593 0.837 -32.379 1.00 91.50 99 PHE A O 1
ATOM 809 N N . ARG A 1 100 ? 12.867 1.186 -30.178 1.00 91.50 100 ARG A N 1
ATOM 810 C CA . ARG A 1 100 ? 14.117 1.940 -30.324 1.00 91.50 100 ARG A CA 1
ATOM 811 C C . ARG A 1 100 ? 15.260 1.069 -30.847 1.00 91.50 100 ARG A C 1
ATOM 813 O O . ARG A 1 100 ? 16.043 1.549 -31.663 1.00 91.50 100 ARG A O 1
ATOM 820 N N . ALA A 1 101 ? 15.357 -0.185 -30.407 1.00 91.38 101 ALA A N 1
ATOM 821 C CA . ALA A 1 101 ? 16.358 -1.127 -30.901 1.00 91.38 101 ALA A CA 1
ATOM 822 C C . ALA A 1 101 ? 16.157 -1.418 -32.397 1.00 91.38 101 ALA A C 1
ATOM 824 O O . ALA A 1 101 ? 17.119 -1.365 -33.164 1.00 91.38 101 ALA A O 1
ATOM 825 N N . ASN A 1 102 ? 14.907 -1.620 -32.822 1.00 92.00 102 ASN A N 1
ATOM 826 C CA . ASN A 1 102 ? 14.560 -1.812 -34.230 1.00 92.00 102 ASN A CA 1
ATOM 827 C C . ASN A 1 102 ? 14.908 -0.586 -35.084 1.00 92.00 102 ASN A C 1
ATOM 829 O O . ASN A 1 102 ? 15.524 -0.732 -36.136 1.00 92.00 102 ASN A O 1
ATOM 833 N N . LEU A 1 103 ? 14.590 0.629 -34.621 1.00 89.38 103 LEU A N 1
ATOM 834 C CA . LEU A 1 103 ? 14.981 1.858 -35.323 1.00 89.38 103 LEU A CA 1
ATOM 835 C C . LEU A 1 103 ? 16.500 1.982 -35.477 1.00 89.38 103 LEU A C 1
ATOM 837 O O . LEU A 1 103 ? 16.985 2.372 -36.537 1.00 89.38 103 LEU A O 1
ATOM 841 N N . LEU A 1 104 ? 17.254 1.631 -34.434 1.00 92.00 104 LEU A N 1
ATOM 842 C CA . LEU A 1 104 ? 18.712 1.666 -34.480 1.00 92.00 104 LEU A CA 1
ATOM 843 C C . LEU A 1 104 ? 19.271 0.643 -35.479 1.00 92.00 104 LEU A C 1
ATOM 845 O O . LEU A 1 104 ? 20.236 0.941 -36.175 1.00 92.00 104 LEU A O 1
ATOM 849 N N . ALA A 1 105 ? 18.669 -0.545 -35.563 1.00 91.44 105 ALA A N 1
ATOM 850 C CA . ALA A 1 105 ? 19.052 -1.557 -36.542 1.00 91.44 105 ALA A CA 1
ATOM 851 C C . ALA A 1 105 ? 18.818 -1.065 -37.979 1.00 91.44 105 ALA A C 1
ATOM 853 O O . ALA A 1 105 ? 19.720 -1.170 -38.805 1.00 91.44 105 ALA A O 1
ATOM 854 N N . ILE A 1 106 ? 17.659 -0.454 -38.251 1.00 86.81 106 ILE A N 1
ATOM 855 C CA . ILE A 1 106 ? 17.348 0.140 -39.562 1.00 86.81 106 ILE A CA 1
ATOM 856 C C . ILE A 1 106 ? 18.365 1.228 -39.921 1.00 86.81 106 ILE A C 1
ATOM 858 O O . ILE A 1 106 ? 18.881 1.241 -41.035 1.00 86.81 106 ILE A O 1
ATOM 862 N N . TYR A 1 107 ? 18.688 2.117 -38.978 1.00 83.12 107 TYR A N 1
ATOM 863 C CA . TYR A 1 107 ? 19.663 3.181 -39.217 1.00 83.12 107 TYR A CA 1
ATOM 864 C C . TYR A 1 107 ? 21.045 2.624 -39.583 1.00 83.12 107 TYR A C 1
ATOM 866 O O . TYR A 1 107 ? 21.649 3.083 -40.546 1.00 83.12 107 TYR A O 1
ATOM 874 N N . LYS A 1 108 ? 21.515 1.599 -38.860 1.00 89.25 108 LYS A N 1
ATOM 875 C CA . LYS A 1 108 ? 22.806 0.950 -39.133 1.00 89.25 108 LYS A CA 1
ATOM 876 C C . LYS A 1 108 ? 22.858 0.298 -40.512 1.00 89.25 108 LYS A C 1
ATOM 878 O O . LYS A 1 108 ? 23.869 0.425 -41.189 1.00 89.25 108 LYS A O 1
ATOM 883 N N . ILE A 1 109 ? 21.779 -0.373 -40.923 1.00 86.31 109 ILE A N 1
ATOM 884 C CA . ILE A 1 109 ? 21.683 -0.966 -42.266 1.00 86.31 109 ILE A CA 1
ATOM 885 C C . ILE A 1 109 ? 21.820 0.134 -43.321 1.00 86.31 109 ILE A C 1
ATOM 887 O O . ILE A 1 109 ? 22.641 0.030 -44.228 1.00 86.31 109 ILE A O 1
ATOM 891 N N . HIS A 1 110 ? 21.081 1.229 -43.152 1.00 83.69 110 HIS A N 1
ATOM 892 C CA . HIS A 1 110 ? 21.110 2.330 -44.106 1.00 83.69 110 HIS A CA 1
ATOM 893 C C . HIS A 1 110 ? 22.468 3.052 -44.165 1.00 83.69 110 HIS A C 1
ATOM 895 O O . HIS A 1 110 ? 22.856 3.567 -45.211 1.00 83.69 110 HIS A O 1
ATOM 901 N N . GLU A 1 111 ? 23.196 3.104 -43.049 1.00 84.56 111 GLU A N 1
ATOM 902 C CA . GLU A 1 111 ? 24.566 3.620 -42.998 1.00 84.56 111 GLU A CA 1
ATOM 903 C C . GLU A 1 111 ? 25.528 2.706 -43.772 1.00 84.56 111 GLU A C 1
ATOM 905 O O . GLU A 1 111 ? 26.230 3.188 -44.658 1.00 84.56 111 GLU A O 1
ATOM 910 N N . SER A 1 112 ? 25.465 1.385 -43.561 1.00 80.06 112 SER A N 1
ATOM 911 C CA . SER A 1 112 ? 26.290 0.431 -44.318 1.00 80.06 112 SER A CA 1
ATOM 912 C C . SER A 1 112 ? 26.000 0.427 -45.822 1.00 80.06 112 SER A C 1
ATOM 914 O O . SER A 1 112 ? 26.930 0.355 -46.618 1.00 80.06 112 SER A O 1
ATOM 916 N N . GLU A 1 113 ? 24.735 0.570 -46.231 1.00 84.00 113 GLU A N 1
ATOM 917 C CA . GLU A 1 113 ? 24.362 0.661 -47.651 1.00 84.00 113 GLU A CA 1
ATOM 918 C C . GLU A 1 113 ? 24.988 1.891 -48.326 1.00 84.00 113 GLU A C 1
ATOM 920 O O . GLU A 1 113 ? 25.444 1.820 -49.469 1.00 84.00 113 GLU A O 1
ATOM 925 N N . LYS A 1 114 ? 25.049 3.025 -47.614 1.00 82.38 114 LYS A N 1
ATOM 926 C CA . LYS A 1 114 ? 25.709 4.239 -48.114 1.00 82.38 114 LYS A CA 1
ATOM 927 C C . LYS A 1 114 ? 27.217 4.064 -48.212 1.00 82.38 114 LYS A C 1
ATOM 929 O O . LYS A 1 114 ? 27.804 4.506 -49.199 1.00 82.38 114 LYS A O 1
ATOM 934 N N . ASP A 1 115 ? 27.830 3.423 -47.223 1.00 80.62 115 ASP A N 1
ATOM 935 C CA . ASP A 1 115 ? 29.267 3.151 -47.229 1.00 80.62 115 ASP A CA 1
ATOM 936 C C . ASP A 1 115 ? 29.654 2.221 -48.390 1.00 80.62 115 ASP A C 1
ATOM 938 O O . ASP A 1 115 ? 30.639 2.479 -49.086 1.00 80.62 115 ASP A O 1
ATOM 942 N N . GLU A 1 116 ? 28.843 1.198 -48.676 1.00 83.75 116 GLU A N 1
ATOM 943 C CA . GLU A 1 116 ? 29.013 0.326 -49.845 1.00 83.75 116 GLU A CA 1
ATOM 944 C C . GLU A 1 116 ? 28.865 1.091 -51.170 1.00 83.75 116 GLU A C 1
ATOM 946 O O . GLU A 1 116 ? 29.665 0.904 -52.094 1.00 83.75 116 GLU A O 1
ATOM 951 N N . GLU A 1 117 ? 27.885 1.995 -51.276 1.00 84.50 117 GLU A N 1
ATOM 952 C CA . GLU A 1 117 ? 27.699 2.824 -52.472 1.00 84.50 117 GLU A CA 1
ATOM 953 C C . GLU A 1 117 ? 28.896 3.762 -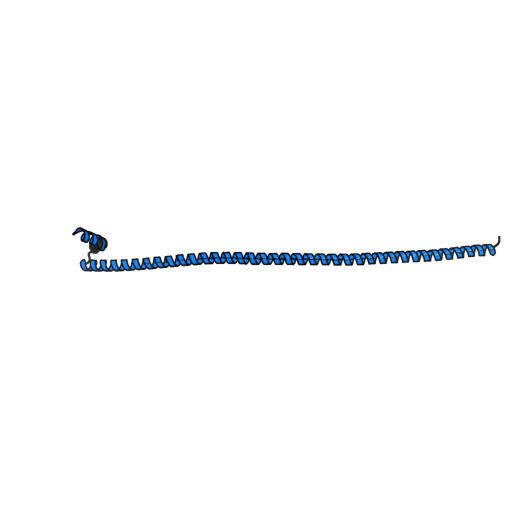52.710 1.00 84.50 117 GLU A C 1
ATOM 955 O O . GLU A 1 117 ? 29.357 3.921 -53.847 1.00 84.50 117 GLU A O 1
ATOM 960 N N . ILE A 1 118 ? 29.425 4.365 -51.642 1.00 78.25 118 ILE A N 1
ATOM 961 C CA . ILE A 1 118 ? 30.622 5.212 -51.688 1.00 78.25 118 ILE A CA 1
ATOM 962 C C . ILE A 1 118 ? 31.837 4.379 -52.114 1.00 78.25 118 ILE A C 1
ATOM 964 O O . ILE A 1 118 ? 32.536 4.772 -53.051 1.00 78.25 118 ILE A O 1
ATOM 968 N N . ALA A 1 119 ? 32.056 3.212 -51.500 1.00 82.69 119 ALA A N 1
ATOM 969 C CA . ALA A 1 119 ? 33.165 2.317 -51.830 1.00 82.69 119 ALA A CA 1
ATOM 970 C C . ALA A 1 119 ? 33.143 1.883 -53.304 1.00 82.69 119 ALA A C 1
ATOM 972 O O . ALA A 1 119 ? 34.181 1.892 -53.971 1.00 82.69 119 ALA A O 1
ATOM 973 N N . LYS A 1 120 ? 31.957 1.583 -53.847 1.00 89.69 120 LYS A N 1
ATOM 974 C CA . LYS A 1 120 ? 31.797 1.245 -55.265 1.00 89.69 120 LYS A CA 1
ATOM 975 C C . LYS A 1 120 ? 32.180 2.409 -56.181 1.00 89.69 120 LYS A C 1
ATOM 977 O O . LYS A 1 120 ? 32.957 2.216 -57.112 1.00 89.69 120 LYS A O 1
ATOM 982 N N . LYS A 1 121 ? 31.700 3.626 -55.894 1.00 86.75 121 LYS A N 1
ATOM 983 C CA . LYS A 1 121 ? 32.050 4.825 -56.681 1.00 86.75 121 LYS A CA 1
ATOM 984 C C . LYS A 1 121 ? 33.551 5.121 -56.648 1.00 86.75 121 LYS A C 1
ATOM 986 O O . LYS A 1 121 ? 34.112 5.516 -57.668 1.00 86.75 121 LYS A O 1
ATOM 991 N N . LEU A 1 122 ? 34.197 4.916 -55.499 1.00 83.62 122 LEU A N 1
ATOM 992 C CA . LEU A 1 122 ? 35.650 5.032 -55.360 1.00 83.62 122 LEU A CA 1
ATOM 993 C C . LEU A 1 122 ? 36.374 3.999 -56.229 1.00 83.62 122 LEU A C 1
ATOM 995 O O . LEU A 1 122 ? 37.216 4.394 -57.031 1.00 83.62 122 LEU A O 1
ATOM 999 N N . SER A 1 123 ? 35.991 2.722 -56.161 1.00 88.56 123 SER A N 1
ATOM 1000 C CA . SER A 1 123 ? 36.571 1.662 -57.000 1.00 88.56 123 SER A CA 1
ATOM 1001 C C . SER A 1 123 ? 36.440 1.962 -58.498 1.00 88.56 123 SER A C 1
ATOM 1003 O O . SER A 1 123 ? 37.426 1.894 -59.233 1.00 88.56 123 SER A O 1
ATOM 1005 N N . ASP A 1 124 ? 35.247 2.362 -58.952 1.00 88.69 124 ASP A N 1
ATOM 1006 C CA . ASP A 1 124 ? 35.002 2.721 -60.356 1.00 88.69 124 ASP A CA 1
ATOM 1007 C C . ASP A 1 124 ? 35.885 3.908 -60.792 1.00 88.69 124 ASP A C 1
ATOM 1009 O O . ASP A 1 124 ? 36.420 3.936 -61.906 1.00 88.69 124 ASP A O 1
ATOM 1013 N N . SER A 1 125 ? 36.084 4.886 -59.899 1.00 82.12 125 SER A N 1
ATOM 1014 C CA . SER A 1 125 ? 36.960 6.032 -60.155 1.00 82.12 125 SER A CA 1
ATOM 1015 C C . SER A 1 125 ? 38.442 5.645 -60.220 1.00 82.12 125 SER A C 1
ATOM 1017 O O . SER A 1 125 ? 39.163 6.132 -61.092 1.00 82.12 125 SER A O 1
ATOM 1019 N N . GLU A 1 126 ? 38.900 4.729 -59.363 1.00 88.00 126 GLU A N 1
ATOM 1020 C CA . GLU A 1 126 ? 40.278 4.233 -59.363 1.00 88.00 126 GLU A CA 1
ATOM 1021 C C . GLU A 1 126 ? 40.591 3.447 -60.638 1.00 88.00 126 GLU A C 1
ATOM 1023 O O . GLU A 1 126 ? 41.652 3.635 -61.240 1.00 88.00 126 GLU A O 1
ATOM 1028 N N . GLU A 1 127 ? 39.661 2.609 -61.101 1.00 89.25 127 GLU A N 1
ATOM 1029 C CA . GLU A 1 127 ? 39.796 1.907 -62.378 1.00 89.25 127 GLU A CA 1
ATOM 1030 C C . GLU A 1 127 ? 39.864 2.875 -63.561 1.00 89.25 127 GLU A C 1
ATOM 1032 O O . GLU A 1 127 ? 40.704 2.704 -64.450 1.00 89.25 127 GLU A O 1
ATOM 1037 N N . ALA A 1 128 ? 39.028 3.917 -63.571 1.00 87.25 128 ALA A N 1
ATOM 1038 C CA . ALA A 1 128 ? 39.076 4.949 -64.602 1.00 87.25 128 ALA A CA 1
ATOM 1039 C C . ALA A 1 128 ? 40.435 5.673 -64.622 1.00 87.25 128 ALA A C 1
ATOM 1041 O O . ALA A 1 128 ? 41.015 5.874 -65.694 1.00 87.25 128 ALA A O 1
ATOM 1042 N N . VAL A 1 129 ? 40.988 6.001 -63.447 1.00 89.00 129 VAL A N 1
ATOM 1043 C CA . VAL A 1 129 ? 42.322 6.610 -63.322 1.00 89.00 129 VAL A CA 1
ATOM 1044 C C . VAL A 1 129 ? 43.418 5.663 -63.820 1.00 89.00 129 VAL A C 1
ATOM 1046 O O . VAL A 1 129 ? 44.307 6.110 -64.552 1.00 89.00 129 VAL A O 1
ATOM 1049 N N . ARG A 1 130 ? 43.354 4.366 -63.483 1.00 89.88 130 ARG A N 1
ATOM 1050 C CA . ARG A 1 130 ? 44.311 3.355 -63.970 1.00 89.88 130 ARG A CA 1
ATOM 1051 C C . ARG A 1 130 ? 44.287 3.244 -65.490 1.00 89.88 130 ARG A C 1
ATOM 1053 O O . ARG A 1 130 ? 45.341 3.361 -66.111 1.00 89.88 130 ARG A O 1
ATOM 1060 N N . ARG A 1 131 ? 43.100 3.119 -66.094 1.00 90.19 131 ARG A N 1
ATOM 1061 C CA . ARG A 1 131 ? 42.942 3.070 -67.560 1.00 90.19 131 ARG A CA 1
ATOM 1062 C C . ARG A 1 131 ? 43.522 4.312 -68.232 1.00 90.19 131 ARG A C 1
ATOM 1064 O O . ARG A 1 131 ? 44.215 4.199 -69.238 1.00 90.19 131 ARG A O 1
ATOM 1071 N N . TYR A 1 132 ? 43.289 5.490 -67.653 1.00 88.38 132 TYR A N 1
ATOM 1072 C CA . TYR A 1 132 ? 43.856 6.737 -68.164 1.00 88.38 132 TYR A CA 1
ATOM 1073 C C . TYR A 1 132 ? 45.393 6.754 -68.101 1.00 88.38 132 TYR A C 1
ATOM 1075 O O . TYR A 1 132 ? 46.048 7.171 -69.056 1.00 88.38 132 TYR A O 1
ATOM 1083 N N . HIS A 1 133 ? 45.987 6.262 -67.009 1.00 87.81 133 HIS A N 1
ATOM 1084 C CA . HIS A 1 133 ? 47.445 6.164 -66.872 1.00 87.81 133 HIS A CA 1
ATOM 1085 C C . HIS A 1 133 ? 48.055 5.165 -67.858 1.00 87.81 133 HIS A C 1
ATOM 1087 O O . HIS A 1 133 ? 49.086 5.454 -68.466 1.00 87.81 133 HIS A O 1
ATOM 1093 N N . GLU A 1 134 ? 47.415 4.012 -68.051 1.00 92.38 134 GLU A N 1
ATOM 1094 C CA . GLU A 1 134 ? 47.827 3.026 -69.052 1.00 92.38 134 GLU A CA 1
ATOM 1095 C C . GLU A 1 134 ? 47.759 3.604 -70.468 1.00 92.38 134 GLU A C 1
ATOM 1097 O O . GLU A 1 134 ? 48.696 3.436 -71.250 1.00 92.38 134 GLU A O 1
ATOM 1102 N N . GLU A 1 135 ? 46.702 4.355 -70.793 1.00 91.44 135 GLU A N 1
ATOM 1103 C CA . GLU A 1 135 ? 46.580 5.015 -72.092 1.00 91.44 135 GLU A CA 1
ATOM 1104 C C . GLU A 1 135 ? 47.656 6.091 -72.290 1.00 91.44 135 GLU A C 1
ATOM 1106 O O . GLU A 1 135 ? 48.260 6.168 -73.363 1.00 91.44 135 GLU A O 1
ATOM 1111 N N . LEU A 1 136 ? 47.941 6.903 -71.266 1.00 87.00 136 LEU A N 1
ATOM 1112 C CA . LEU A 1 136 ? 49.025 7.887 -71.310 1.00 87.00 136 LEU A CA 1
ATOM 1113 C C . LEU A 1 136 ? 50.379 7.223 -71.546 1.00 87.00 136 LEU A C 1
ATOM 1115 O O . LEU A 1 136 ? 51.136 7.673 -72.408 1.00 87.00 136 LEU A O 1
ATOM 1119 N N . LYS A 1 137 ? 50.662 6.134 -70.830 1.00 91.81 137 LYS A N 1
ATOM 1120 C CA . LYS A 1 137 ? 51.899 5.372 -70.991 1.00 91.81 137 LYS A CA 1
ATOM 1121 C C . LYS A 1 137 ? 52.006 4.787 -72.400 1.00 91.81 137 LYS A C 1
ATOM 1123 O O . LYS A 1 137 ? 53.013 4.986 -73.072 1.00 91.81 137 LYS A O 1
ATOM 1128 N N . ALA A 1 138 ? 50.929 4.190 -72.910 1.00 90.44 138 ALA A N 1
ATOM 1129 C CA . ALA A 1 138 ? 50.876 3.688 -74.281 1.00 90.44 138 ALA A CA 1
ATOM 1130 C C . ALA A 1 138 ? 51.043 4.809 -75.325 1.00 90.44 138 ALA A C 1
ATOM 1132 O O . ALA A 1 138 ? 51.668 4.607 -76.367 1.00 90.44 138 ALA A O 1
ATOM 1133 N N . ARG A 1 139 ? 50.502 6.010 -75.078 1.00 86.62 139 ARG A N 1
ATOM 1134 C CA . ARG A 1 139 ? 50.710 7.183 -75.945 1.00 86.62 139 ARG A CA 1
ATOM 1135 C C . ARG A 1 139 ? 52.166 7.644 -75.937 1.00 86.62 139 ARG A C 1
ATOM 1137 O O . ARG A 1 139 ? 52.678 7.960 -77.009 1.00 86.62 139 ARG A O 1
ATOM 1144 N N . GLN A 1 140 ? 52.817 7.665 -74.775 1.00 85.62 140 GLN A N 1
ATOM 1145 C CA . GLN A 1 140 ? 54.238 7.997 -74.647 1.00 85.62 140 GLN A CA 1
ATOM 1146 C C . GLN A 1 140 ? 55.108 6.983 -75.390 1.00 85.62 140 GLN A C 1
ATOM 1148 O O . GLN A 1 140 ? 55.901 7.380 -76.238 1.00 85.62 140 GLN A O 1
ATOM 1153 N N . GLU A 1 141 ? 54.882 5.686 -75.181 1.00 89.38 141 GLU A N 1
ATOM 1154 C CA . GLU A 1 141 ? 55.609 4.620 -75.879 1.00 89.38 141 GLU A CA 1
ATOM 1155 C C . GLU A 1 141 ? 55.423 4.707 -77.400 1.00 89.38 141 GLU A C 1
ATOM 1157 O O . GLU A 1 141 ? 56.396 4.656 -78.150 1.00 89.38 141 GLU A O 1
ATOM 1162 N N . ARG A 1 142 ? 54.192 4.940 -77.882 1.00 88.56 142 ARG A N 1
ATOM 1163 C CA . ARG A 1 142 ? 53.930 5.169 -79.316 1.00 88.56 142 ARG A CA 1
ATOM 1164 C C . ARG A 1 142 ? 54.639 6.416 -79.846 1.00 88.56 142 ARG A C 1
ATOM 1166 O O . ARG A 1 142 ? 55.049 6.423 -81.006 1.00 88.56 142 ARG A O 1
ATOM 1173 N N . ALA A 1 143 ? 54.743 7.486 -79.058 1.00 83.19 143 ALA A N 1
ATOM 1174 C CA . ALA A 1 143 ? 55.452 8.701 -79.453 1.00 83.19 143 ALA A CA 1
ATOM 1175 C C . ALA A 1 143 ? 56.968 8.462 -79.524 1.00 83.19 143 ALA A C 1
ATOM 1177 O O . ALA A 1 143 ? 57.587 8.808 -80.529 1.00 83.19 143 ALA A O 1
ATOM 1178 N N . GLU A 1 144 ? 57.544 7.796 -78.523 1.00 87.00 144 GLU A N 1
ATOM 1179 C CA . GLU A 1 144 ? 58.950 7.391 -78.522 1.00 87.00 144 GLU A CA 1
ATOM 1180 C C . GLU A 1 144 ? 59.270 6.445 -79.677 1.00 87.00 144 GLU A C 1
ATOM 1182 O O . GLU A 1 144 ? 60.294 6.601 -80.336 1.00 87.00 144 GLU A O 1
ATOM 1187 N N . GLU A 1 145 ? 58.397 5.483 -79.972 1.00 87.19 145 GLU A N 1
ATOM 1188 C CA . GLU A 1 145 ? 58.591 4.563 -81.089 1.00 87.19 145 GLU A CA 1
ATOM 1189 C C . GLU A 1 145 ? 58.546 5.302 -82.432 1.00 87.19 145 GLU A C 1
ATOM 1191 O O . GLU A 1 145 ? 59.380 5.051 -83.304 1.00 87.19 145 GLU A O 1
ATOM 1196 N N . ARG A 1 146 ? 57.626 6.264 -82.598 1.00 83.69 146 ARG A N 1
ATOM 1197 C CA . ARG A 1 146 ? 57.609 7.150 -83.774 1.00 83.69 146 ARG A CA 1
ATOM 1198 C C 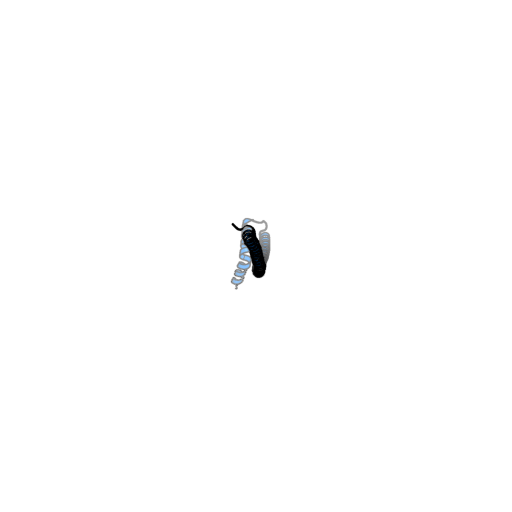. ARG A 1 146 ? 58.913 7.934 -83.895 1.00 83.69 146 ARG A C 1
ATOM 1200 O O . ARG A 1 146 ? 59.457 7.997 -84.994 1.00 83.69 146 ARG A O 1
ATOM 1207 N N . GLU A 1 147 ? 59.431 8.491 -82.803 1.00 82.50 147 GLU A N 1
ATOM 1208 C CA . GLU A 1 147 ? 60.711 9.213 -82.799 1.00 82.50 147 GLU A CA 1
ATOM 1209 C C . GLU A 1 147 ? 61.900 8.290 -83.109 1.00 82.50 147 GLU A C 1
ATOM 1211 O O . GLU A 1 147 ?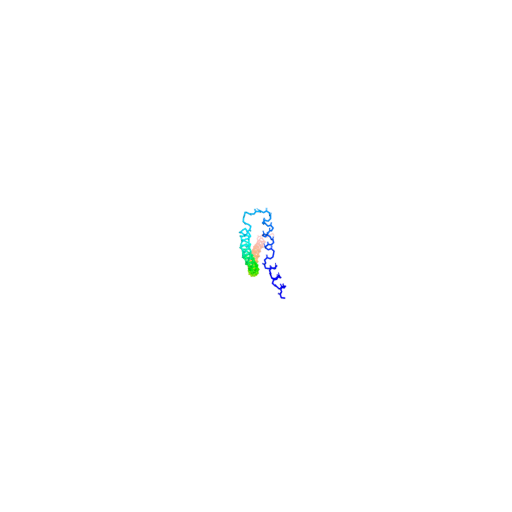 62.720 8.614 -83.967 1.00 82.50 147 GLU A O 1
ATOM 1216 N N . ARG A 1 148 ? 61.957 7.084 -82.528 1.00 82.94 148 ARG A N 1
ATOM 1217 C CA . ARG A 1 148 ? 62.979 6.072 -82.853 1.00 82.94 148 ARG A CA 1
ATOM 1218 C C . ARG A 1 148 ? 62.937 5.680 -84.328 1.00 82.94 148 ARG A C 1
ATOM 1220 O O . ARG A 1 148 ? 63.986 5.591 -84.965 1.00 82.94 148 ARG A O 1
ATOM 1227 N N . ARG A 1 149 ? 61.740 5.475 -84.889 1.00 82.62 149 ARG A N 1
ATOM 1228 C CA . ARG A 1 149 ? 61.553 5.171 -86.318 1.00 82.62 149 ARG A CA 1
ATOM 1229 C C . ARG A 1 149 ? 62.021 6.330 -87.200 1.00 82.62 149 ARG A C 1
ATOM 1231 O O . ARG A 1 149 ? 62.766 6.079 -88.143 1.00 82.62 149 ARG A O 1
ATOM 1238 N N . LYS A 1 150 ? 61.666 7.581 -86.874 1.00 83.12 150 LYS A N 1
ATOM 1239 C CA . LYS A 1 150 ? 62.164 8.777 -87.582 1.00 83.12 150 LYS A CA 1
ATOM 1240 C C . LYS A 1 150 ? 63.689 8.870 -87.531 1.00 83.12 150 LYS A C 1
ATOM 1242 O O . LYS A 1 150 ? 64.320 9.049 -88.568 1.00 83.12 150 LYS A O 1
ATOM 1247 N N . TYR A 1 151 ? 64.286 8.704 -86.349 1.00 76.75 151 TYR A N 1
ATOM 1248 C CA . TYR A 1 151 ? 65.737 8.769 -86.163 1.00 76.75 151 TYR A CA 1
ATOM 1249 C C . TYR A 1 151 ? 66.461 7.653 -86.930 1.00 76.75 151 TYR A C 1
ATOM 1251 O O . TYR A 1 151 ? 67.477 7.896 -87.579 1.00 76.75 151 TYR A O 1
ATOM 1259 N N . SER A 1 152 ? 65.911 6.435 -86.930 1.00 79.75 152 SER A N 1
ATOM 1260 C CA . SER A 1 152 ? 66.446 5.321 -87.715 1.00 79.75 152 SER A CA 1
ATOM 1261 C C . SER A 1 152 ? 66.350 5.567 -89.222 1.00 79.75 152 SER A C 1
ATOM 1263 O O . SER A 1 152 ? 67.306 5.270 -89.933 1.00 79.75 152 SER A O 1
ATOM 1265 N N . GLN A 1 153 ? 65.228 6.099 -89.717 1.00 78.75 153 GLN A N 1
ATOM 1266 C CA . GLN A 1 153 ? 65.077 6.458 -91.132 1.00 78.75 153 GLN A CA 1
ATOM 1267 C C . GLN A 1 153 ? 66.052 7.566 -91.539 1.00 78.75 153 GLN A C 1
ATOM 1269 O O . GLN A 1 153 ? 66.706 7.452 -92.572 1.00 78.75 153 GLN A O 1
ATOM 1274 N N . PHE A 1 154 ? 66.207 8.596 -90.704 1.00 79.12 154 PHE A N 1
ATOM 1275 C CA . PHE A 1 154 ? 67.174 9.668 -90.930 1.00 79.12 154 PHE A CA 1
ATOM 1276 C C . PHE A 1 154 ? 68.612 9.134 -90.986 1.00 79.12 154 PHE A C 1
ATOM 1278 O O . PHE A 1 154 ? 69.362 9.473 -91.897 1.00 79.12 154 PHE A O 1
ATOM 1285 N N . ARG A 1 155 ? 68.990 8.243 -90.058 1.00 77.44 155 ARG A N 1
ATOM 1286 C CA . ARG A 1 155 ? 70.317 7.612 -90.036 1.00 77.44 155 ARG A CA 1
ATOM 1287 C C . ARG A 1 155 ? 70.578 6.764 -91.283 1.00 77.44 155 ARG A C 1
ATOM 1289 O O . ARG A 1 155 ? 71.677 6.833 -91.819 1.00 77.44 155 ARG A O 1
ATOM 1296 N N . LEU A 1 156 ? 69.599 5.976 -91.732 1.00 75.81 156 LEU A N 1
ATOM 1297 C CA . LEU A 1 156 ? 69.714 5.174 -92.956 1.00 75.81 156 LEU A CA 1
ATOM 1298 C C . LEU A 1 156 ? 69.890 6.068 -94.187 1.00 75.81 156 LEU A C 1
ATOM 1300 O O . LEU A 1 156 ? 70.844 5.878 -94.931 1.00 75.81 156 LEU A O 1
ATOM 1304 N N . GLY A 1 157 ? 69.064 7.110 -94.332 1.00 76.56 157 GLY A N 1
ATOM 1305 C CA . GLY A 1 157 ? 69.217 8.083 -95.416 1.00 76.56 157 GLY A CA 1
ATOM 1306 C C . GLY A 1 157 ? 70.559 8.826 -95.379 1.00 76.56 157 GLY A C 1
ATOM 1307 O O . GLY A 1 157 ? 71.138 9.107 -96.423 1.00 76.56 157 GLY A O 1
ATOM 1308 N N . TYR A 1 158 ? 71.097 9.103 -94.187 1.00 75.31 158 TYR A N 1
ATOM 1309 C CA . TYR A 1 158 ? 72.426 9.696 -94.031 1.00 75.31 158 TYR A CA 1
ATOM 1310 C C . TYR A 1 158 ? 73.554 8.729 -94.426 1.00 75.31 158 TYR A C 1
ATOM 1312 O O . TYR A 1 158 ? 74.519 9.145 -95.062 1.00 75.31 158 TYR A O 1
ATOM 1320 N N . ILE A 1 159 ? 73.432 7.438 -94.098 1.00 75.06 159 ILE A N 1
ATOM 1321 C CA . ILE A 1 159 ? 74.379 6.403 -94.542 1.00 75.06 159 ILE A CA 1
ATOM 1322 C C . ILE A 1 159 ? 74.350 6.275 -96.070 1.00 75.06 159 ILE A C 1
ATOM 1324 O O . ILE A 1 159 ? 75.413 6.308 -96.686 1.00 75.06 159 ILE A O 1
ATOM 1328 N N . ASP A 1 160 ? 73.164 6.219 -96.680 1.00 76.75 160 ASP A N 1
ATOM 1329 C CA . ASP A 1 160 ? 73.010 6.170 -98.141 1.00 76.75 160 ASP A CA 1
ATOM 1330 C C . ASP A 1 160 ? 73.604 7.422 -98.812 1.00 76.75 160 ASP A C 1
ATOM 1332 O O . ASP A 1 160 ? 74.333 7.324 -99.801 1.00 76.75 160 ASP A O 1
ATOM 1336 N N . TYR A 1 161 ? 73.363 8.608 -98.240 1.00 74.44 161 TYR A N 1
ATOM 1337 C CA . TYR A 1 161 ? 73.951 9.869 -98.701 1.00 74.44 161 TYR A CA 1
ATOM 1338 C C . TYR A 1 161 ? 75.485 9.854 -98.646 1.00 74.44 161 TYR A C 1
ATOM 1340 O O . TYR A 1 161 ? 76.145 10.302 -99.588 1.00 74.44 161 TYR A O 1
ATOM 1348 N N . LEU A 1 162 ? 76.069 9.337 -97.560 1.00 74.88 162 LEU A N 1
ATOM 1349 C CA . LEU A 1 162 ? 77.520 9.212 -97.426 1.00 74.88 162 LEU A CA 1
ATOM 1350 C C . LEU A 1 162 ? 78.098 8.200 -98.425 1.00 74.88 162 LEU A C 1
ATOM 1352 O O . LEU A 1 162 ? 79.136 8.478 -99.016 1.00 74.88 162 LEU A O 1
ATOM 1356 N N . GLN A 1 163 ? 77.418 7.078 -98.675 1.00 73.44 163 GLN A N 1
ATOM 1357 C CA . GLN A 1 163 ? 77.839 6.077 -99.666 1.00 73.44 163 GLN A CA 1
ATOM 1358 C C . GLN A 1 163 ? 77.773 6.594 -101.111 1.00 73.44 163 GLN A C 1
ATOM 1360 O O . GLN A 1 163 ? 78.591 6.204 -101.944 1.00 73.44 163 GLN A O 1
ATOM 1365 N N . GLN A 1 164 ? 76.825 7.482 -101.425 1.00 71.50 164 GLN A N 1
ATOM 1366 C CA . GLN A 1 164 ? 76.721 8.097 -102.752 1.00 71.50 164 GLN A CA 1
ATOM 1367 C C . GLN A 1 164 ? 77.758 9.205 -102.989 1.00 71.50 164 GLN A C 1
ATOM 1369 O O . GLN A 1 164 ? 78.233 9.346 -104.116 1.00 71.50 164 GLN A O 1
ATOM 1374 N N . ASN A 1 165 ? 78.123 9.971 -101.953 1.00 65.00 165 ASN A N 1
ATOM 1375 C CA . ASN A 1 165 ? 78.996 11.147 -102.084 1.00 65.00 165 ASN A CA 1
ATOM 1376 C C . ASN A 1 165 ? 80.467 10.909 -101.703 1.00 65.00 165 ASN A C 1
ATOM 1378 O O . ASN A 1 165 ? 81.325 11.689 -102.108 1.00 65.00 165 ASN A O 1
ATOM 1382 N N . PHE A 1 166 ? 80.781 9.837 -100.975 1.00 61.31 166 PHE A N 1
ATOM 1383 C CA . PHE A 1 166 ? 82.150 9.422 -100.664 1.00 61.31 166 PHE A CA 1
ATOM 1384 C C . PHE A 1 166 ? 82.377 7.994 -101.171 1.00 61.31 166 PHE A C 1
ATOM 1386 O O . PHE A 1 166 ? 82.222 7.022 -100.435 1.00 61.31 166 PHE A O 1
ATOM 1393 N N . LYS A 1 167 ? 82.744 7.860 -102.451 1.00 53.50 167 LYS A N 1
ATOM 1394 C CA . LYS A 1 167 ? 83.292 6.604 -102.979 1.00 53.50 167 LYS A CA 1
ATOM 1395 C C . LYS A 1 167 ? 84.768 6.501 -102.583 1.00 53.50 167 LYS A C 1
ATOM 1397 O O . LYS A 1 167 ? 85.555 7.355 -102.990 1.00 53.50 167 LYS A O 1
ATOM 1402 N N . PHE A 1 168 ? 85.113 5.476 -101.804 1.00 54.94 168 PHE A N 1
ATOM 1403 C CA . PHE A 1 168 ? 86.440 4.856 -101.868 1.00 54.94 168 PHE A CA 1
ATOM 1404 C C . PHE A 1 168 ? 86.507 3.962 -103.108 1.00 54.94 168 PHE A C 1
ATOM 1406 O O . PHE A 1 168 ? 85.470 3.327 -103.418 1.00 54.94 168 PHE A O 1
#

Sequence (168 aa):
MADLDSEYLKEAVGETLAEALASVTIYQPSDPIEYVGRFLLQHVRNKRRHEKEKALEEEANRRIEEAEKVNSHKKEAAAVEQQVRHKKIKAEVEKKVEFRANLLAIYKIHESEKDEEIAKKLSDSEEAVRRYHEELKARQERAEERERRKYSQFRLGYIDYLQQNFKF

Foldseek 3Di:
DVVVVVVCCCVPCVVQLVVLVVVCVVPVDPDSVVSSVVSVVVVVVVVVVVVVVVVVVVVVVVVVVVVVVVVVVVVVVVVVVVVVVVVVVVVVVVVVVVVVVVVVVVVVVVVVVVVVVVVVVVVVVVVVVVVVVVVVVVVVVVVVVVVVVVVVVVVVVVVVVCCVPDDD

Radius of gyration: 64.57 Å; chains: 1; bounding box: 130×33×168 Å

pLDDT: mean 88.98, std 8.68, range [52.78, 97.44]

InterPro domains:
  IPR007858 Dpy-30 motif [PF05186] (6-43)